Protein AF-A0A939CA72-F1 (afdb_monomer_lite)

Structure (mmCIF, N/CA/C/O backbone):
data_AF-A0A939CA72-F1
#
_entry.id   AF-A0A939CA72-F1
#
loop_
_atom_site.group_PDB
_atom_site.id
_atom_site.type_symbol
_atom_site.label_atom_id
_atom_site.label_alt_id
_atom_site.label_comp_id
_atom_site.label_asym_id
_atom_site.label_entity_id
_atom_site.label_seq_id
_atom_site.pdbx_PDB_ins_code
_atom_site.Cartn_x
_atom_site.Cartn_y
_atom_site.Cartn_z
_atom_site.occupancy
_atom_site.B_iso_or_equiv
_atom_site.auth_seq_id
_atom_site.auth_comp_id
_atom_site.auth_asym_id
_atom_site.auth_atom_id
_atom_site.pdbx_PDB_model_num
ATOM 1 N N . ASN A 1 1 ? -12.714 8.902 0.622 1.00 69.69 1 ASN A N 1
ATOM 2 C CA . ASN A 1 1 ? -13.726 8.273 1.493 1.00 69.69 1 ASN A CA 1
ATOM 3 C C . ASN A 1 1 ? -14.717 7.453 0.680 1.00 69.69 1 ASN A C 1
ATOM 5 O O . ASN A 1 1 ? -14.750 6.274 0.936 1.00 69.69 1 ASN A O 1
ATOM 9 N N . MET A 1 2 ? -15.334 7.939 -0.409 1.00 91.69 2 MET A N 1
ATOM 10 C CA . MET A 1 2 ? -16.261 7.116 -1.229 1.00 91.69 2 MET A CA 1
ATOM 11 C C . MET A 1 2 ? -15.785 5.687 -1.587 1.00 91.69 2 MET A C 1
ATOM 13 O O . MET A 1 2 ? -16.509 4.733 -1.347 1.00 91.69 2 MET A O 1
ATOM 17 N N . MET A 1 3 ? -14.588 5.512 -2.164 1.00 91.88 3 MET A N 1
ATOM 18 C CA . MET A 1 3 ? -14.096 4.167 -2.534 1.00 91.88 3 MET A CA 1
ATOM 19 C C . MET A 1 3 ? -13.777 3.289 -1.318 1.00 91.88 3 MET A C 1
ATOM 21 O O . MET A 1 3 ? -13.918 2.073 -1.384 1.00 91.88 3 MET A O 1
ATOM 25 N N . ASP A 1 4 ? -13.346 3.911 -0.223 1.00 90.88 4 ASP A N 1
ATOM 26 C CA . ASP A 1 4 ? -13.062 3.223 1.035 1.00 90.88 4 ASP A CA 1
ATOM 27 C C . ASP A 1 4 ? -14.373 2.771 1.694 1.00 90.88 4 ASP A C 1
ATOM 29 O O . ASP A 1 4 ? -14.487 1.618 2.094 1.00 90.88 4 ASP A O 1
ATOM 33 N N . ASP A 1 5 ? -15.402 3.625 1.678 1.00 95.25 5 ASP A N 1
ATOM 34 C CA . ASP A 1 5 ? -16.751 3.314 2.153 1.00 95.25 5 ASP A CA 1
ATOM 35 C C . ASP A 1 5 ? -17.374 2.168 1.338 1.00 95.25 5 ASP A C 1
ATOM 37 O O . ASP A 1 5 ? -17.865 1.203 1.915 1.00 95.25 5 ASP A O 1
ATOM 41 N N . LEU A 1 6 ? -17.276 2.206 0.002 1.00 95.75 6 LEU A N 1
ATOM 42 C CA . LEU A 1 6 ? -17.739 1.108 -0.860 1.00 95.75 6 LEU A CA 1
ATOM 43 C C . LEU A 1 6 ? -17.035 -0.216 -0.528 1.00 95.75 6 LEU A C 1
ATOM 45 O O . LEU A 1 6 ? -17.664 -1.272 -0.494 1.00 95.75 6 LEU A O 1
ATOM 49 N N . ASN A 1 7 ? -15.721 -0.181 -0.294 1.00 94.62 7 ASN A N 1
ATOM 50 C CA . ASN A 1 7 ? -14.962 -1.392 -0.003 1.00 94.62 7 ASN A CA 1
ATOM 51 C C . ASN A 1 7 ? -15.238 -1.949 1.400 1.00 94.62 7 ASN A C 1
ATOM 53 O O . ASN A 1 7 ? -15.347 -3.162 1.561 1.00 94.62 7 ASN A O 1
ATOM 57 N N . THR A 1 8 ? -15.346 -1.078 2.403 1.00 92.88 8 THR A N 1
ATOM 58 C CA . THR A 1 8 ? -15.422 -1.465 3.820 1.00 92.88 8 THR A CA 1
ATOM 59 C C . THR A 1 8 ? -16.853 -1.581 4.340 1.00 92.88 8 THR A C 1
ATOM 61 O O . THR A 1 8 ? -17.165 -2.558 5.017 1.00 92.88 8 THR A O 1
ATOM 64 N N . ASN A 1 9 ? -17.743 -0.650 4.000 1.00 96.69 9 ASN A N 1
ATOM 65 C CA . ASN A 1 9 ? -19.130 -0.652 4.473 1.00 96.69 9 ASN A CA 1
ATOM 66 C C . ASN A 1 9 ? -20.024 -1.486 3.552 1.00 96.69 9 ASN A C 1
ATOM 68 O O . ASN A 1 9 ? -20.784 -2.323 4.033 1.00 96.69 9 ASN A O 1
ATOM 72 N N . ASP A 1 10 ? -19.876 -1.316 2.235 1.00 97.06 10 ASP A N 1
ATOM 73 C CA . ASP A 1 10 ? -20.723 -2.002 1.247 1.00 97.06 10 ASP A CA 1
ATOM 74 C C . ASP A 1 10 ? -20.123 -3.334 0.759 1.00 97.06 10 ASP A C 1
ATOM 76 O O . ASP A 1 10 ? -20.739 -4.043 -0.038 1.00 97.06 10 ASP A O 1
ATOM 80 N N . GLN A 1 11 ? -18.928 -3.697 1.248 1.00 96.25 11 GLN A N 1
ATOM 81 C CA . GLN A 1 11 ? -18.217 -4.946 0.925 1.00 96.25 11 GLN A CA 1
ATOM 82 C C . GLN A 1 11 ? -17.974 -5.146 -0.584 1.00 96.25 11 GLN A C 1
ATOM 84 O O . GLN A 1 11 ? -17.866 -6.269 -1.085 1.00 96.25 11 GLN A O 1
ATOM 89 N N . VAL A 1 12 ? -17.860 -4.048 -1.334 1.00 97.31 12 VAL A N 1
ATOM 90 C CA . VAL A 1 12 ? -17.593 -4.077 -2.771 1.00 97.31 12 VAL A CA 1
ATOM 91 C C . VAL A 1 12 ? -16.113 -4.366 -3.018 1.00 97.31 12 VAL A C 1
ATOM 93 O O . VAL A 1 12 ? -15.215 -3.679 -2.525 1.00 97.31 12 VAL A O 1
ATOM 96 N N . SER A 1 13 ? -15.836 -5.383 -3.835 1.00 95.44 13 SER A N 1
ATOM 97 C CA . SER A 1 13 ? -14.478 -5.654 -4.316 1.00 95.44 13 SER A CA 1
ATOM 98 C C . SER A 1 13 ? -14.077 -4.636 -5.382 1.00 95.44 13 SER A C 1
ATOM 100 O O . SER A 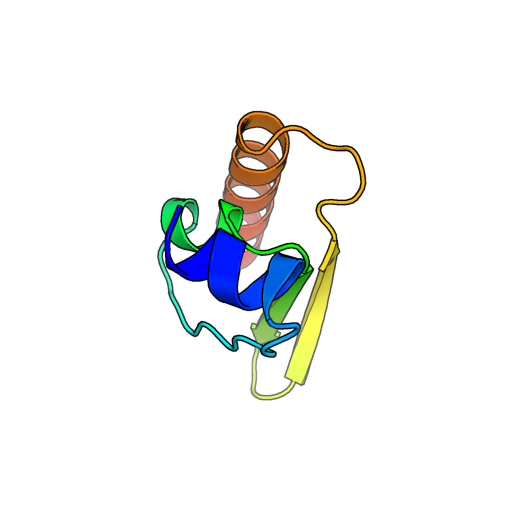1 13 ? -14.761 -4.490 -6.394 1.00 95.44 13 SER A O 1
ATOM 102 N N . ILE A 1 14 ? -12.948 -3.958 -5.175 1.00 95.50 14 ILE A N 1
ATOM 103 C CA . ILE A 1 14 ? -12.418 -2.947 -6.096 1.00 95.50 14 ILE A CA 1
ATOM 104 C C . ILE A 1 14 ? -11.097 -3.451 -6.678 1.00 95.50 14 ILE A C 1
ATOM 106 O O . ILE A 1 14 ? -10.165 -3.768 -5.938 1.00 95.50 14 ILE A O 1
ATOM 110 N N . LEU A 1 15 ? -11.011 -3.499 -8.009 1.00 96.38 15 LEU A N 1
ATOM 111 C CA . LEU A 1 15 ? -9.770 -3.745 -8.739 1.00 96.38 15 LEU A CA 1
ATOM 112 C C . LEU A 1 15 ? -9.298 -2.435 -9.371 1.00 96.38 15 LEU A C 1
ATOM 114 O O . LEU A 1 15 ? -10.018 -1.829 -10.162 1.00 96.38 15 LEU A O 1
ATOM 118 N N . LEU A 1 16 ? -8.078 -2.023 -9.039 1.00 95.25 16 LEU A N 1
ATOM 119 C CA . LEU A 1 16 ? -7.414 -0.862 -9.621 1.00 95.25 16 LEU A CA 1
ATOM 120 C C . LEU A 1 16 ? -6.215 -1.329 -10.445 1.00 95.25 16 LEU A C 1
ATOM 122 O O . LEU A 1 16 ? -5.412 -2.134 -9.976 1.00 95.25 16 LEU A O 1
ATOM 126 N N . VAL A 1 17 ? -6.075 -0.784 -11.650 1.00 96.25 17 VAL A N 1
ATOM 127 C CA . VAL A 1 17 ? -4.868 -0.915 -12.469 1.00 96.25 17 VAL A CA 1
ATOM 128 C C . VAL A 1 17 ? -4.274 0.475 -12.607 1.00 96.25 17 VAL A C 1
ATOM 130 O O . VAL A 1 17 ? -4.934 1.389 -13.094 1.00 96.25 17 VAL A O 1
ATOM 133 N N . THR A 1 18 ? -3.048 0.653 -12.130 1.00 95.19 18 THR A N 1
ATOM 134 C CA . THR A 1 18 ? -2.365 1.944 -12.169 1.00 95.19 18 THR A CA 1
ATOM 135 C C . THR A 1 18 ? -0.857 1.749 -12.229 1.00 95.19 18 THR A C 1
ATOM 137 O O . THR A 1 18 ? -0.332 0.767 -11.707 1.00 95.19 18 THR A O 1
ATOM 140 N N . HIS A 1 19 ? -0.174 2.708 -12.850 1.00 91.50 19 HIS A N 1
ATOM 141 C CA . HIS A 1 19 ? 1.278 2.863 -12.765 1.00 91.50 19 HIS 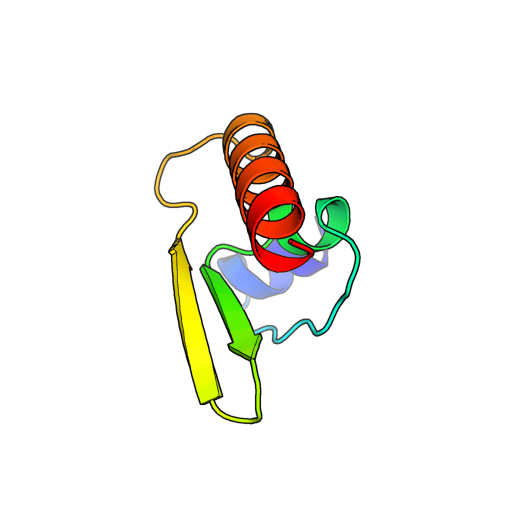A CA 1
ATOM 142 C C . HIS A 1 19 ? 1.691 3.872 -11.677 1.00 91.50 19 HIS A C 1
ATOM 144 O O . HIS A 1 19 ? 2.877 4.040 -11.422 1.00 91.50 19 HIS A O 1
ATOM 150 N N . ASP A 1 20 ? 0.730 4.543 -11.029 1.00 95.38 20 ASP A N 1
ATOM 151 C CA . ASP A 1 20 ? 0.993 5.528 -9.979 1.00 95.38 20 ASP A CA 1
ATOM 152 C C . ASP A 1 20 ? 1.045 4.876 -8.577 1.00 95.38 20 ASP A C 1
ATOM 154 O O . ASP A 1 20 ? 0.024 4.361 -8.096 1.00 95.38 20 ASP A O 1
ATOM 158 N N . PRO A 1 21 ? 2.195 4.931 -7.877 1.00 95.06 21 PRO A N 1
ATOM 159 C CA . PRO A 1 21 ? 2.345 4.366 -6.538 1.00 95.06 21 PRO A CA 1
ATOM 160 C C . PRO A 1 21 ? 1.469 5.053 -5.488 1.00 95.06 21 PRO A C 1
ATOM 162 O O . PRO A 1 21 ? 1.070 4.407 -4.516 1.00 95.06 21 PRO A O 1
ATOM 165 N N . LEU A 1 22 ? 1.143 6.341 -5.660 1.00 95.88 22 LEU A N 1
ATOM 166 C CA . LEU A 1 22 ? 0.310 7.059 -4.698 1.00 95.88 22 LEU A CA 1
ATOM 167 C C . LEU A 1 22 ? -1.108 6.488 -4.705 1.00 95.88 22 LEU A C 1
ATOM 169 O O . LEU A 1 22 ? -1.625 6.118 -3.651 1.00 95.88 22 LEU A O 1
ATOM 173 N N . SER A 1 23 ? -1.703 6.342 -5.887 1.00 95.62 23 SER A N 1
ATOM 174 C CA . SER A 1 23 ? -3.002 5.694 -6.067 1.00 95.62 23 SER A CA 1
ATOM 175 C C . SER A 1 23 ? -2.996 4.248 -5.560 1.00 95.62 23 SER A C 1
ATOM 177 O O . SER A 1 23 ? -3.902 3.853 -4.827 1.00 95.62 23 SER A O 1
ATOM 179 N N . ALA A 1 24 ? -1.952 3.471 -5.870 1.00 96.19 24 ALA A N 1
ATOM 180 C CA . ALA A 1 24 ? -1.825 2.091 -5.399 1.00 96.19 24 ALA A CA 1
ATOM 181 C C . ALA A 1 24 ? -1.730 1.983 -3.864 1.00 96.19 24 ALA A C 1
ATOM 183 O O . ALA A 1 24 ? -2.208 1.008 -3.285 1.00 96.19 24 ALA A O 1
ATOM 184 N N . SER A 1 25 ? -1.177 2.996 -3.183 1.00 96.50 25 SER A N 1
ATOM 185 C CA . SER A 1 25 ? -1.040 2.995 -1.718 1.00 96.50 25 SER A CA 1
ATOM 186 C C . SER A 1 25 ? -2.373 2.987 -0.957 1.00 96.50 25 SER A C 1
ATOM 188 O O . SER A 1 25 ? -2.400 2.638 0.223 1.00 96.50 25 SER A O 1
ATOM 190 N N . TYR A 1 26 ? -3.485 3.335 -1.614 1.00 95.06 26 TYR A N 1
ATOM 191 C CA . TYR A 1 26 ? -4.827 3.228 -1.035 1.00 95.06 26 TYR A CA 1
ATOM 192 C C . TYR A 1 26 ? -5.354 1.786 -1.006 1.00 95.06 26 TYR A C 1
ATOM 194 O O . TYR A 1 26 ? -6.289 1.493 -0.263 1.00 95.06 26 TYR A O 1
ATOM 202 N N . CYS A 1 27 ? -4.765 0.873 -1.780 1.00 95.62 27 CYS A N 1
ATOM 203 C CA . CYS A 1 27 ? -5.168 -0.526 -1.794 1.00 95.62 27 CYS A CA 1
ATOM 204 C C . CYS A 1 27 ? -4.694 -1.263 -0.532 1.00 95.62 27 CYS A C 1
ATOM 206 O O . CYS A 1 27 ? -3.691 -0.925 0.096 1.00 95.62 27 CYS A O 1
ATOM 208 N N . GLN A 1 28 ? -5.408 -2.328 -0.172 1.00 95.56 28 GLN A N 1
ATOM 209 C CA . GLN A 1 28 ? -4.991 -3.236 0.904 1.00 95.56 28 GLN A CA 1
ATOM 210 C C . GLN A 1 28 ? -3.975 -4.283 0.417 1.00 95.56 28 GLN A C 1
ATOM 212 O O . GLN A 1 28 ? -3.228 -4.853 1.212 1.00 95.56 28 GLN A O 1
ATOM 217 N N . ARG A 1 29 ? -3.945 -4.533 -0.898 1.00 96.69 29 ARG A N 1
ATOM 218 C CA . ARG A 1 29 ? -3.110 -5.530 -1.571 1.00 96.69 29 ARG A CA 1
ATOM 219 C C . ARG A 1 29 ? -2.735 -5.042 -2.964 1.00 96.69 29 ARG A C 1
ATOM 221 O O . ARG A 1 29 ? -3.589 -4.520 -3.676 1.00 96.69 29 ARG A O 1
ATOM 228 N N . ILE A 1 30 ? -1.488 -5.265 -3.359 1.00 97.69 30 ILE A N 1
ATOM 229 C CA . ILE A 1 30 ? -0.955 -4.948 -4.684 1.00 97.69 30 ILE A CA 1
ATOM 230 C C . ILE A 1 30 ? -0.349 -6.216 -5.275 1.00 97.69 30 ILE A C 1
ATOM 232 O O . ILE A 1 30 ? 0.369 -6.949 -4.595 1.00 97.69 30 ILE A O 1
ATOM 236 N N . LEU A 1 31 ? -0.648 -6.464 -6.547 1.00 96.88 31 LEU A N 1
ATOM 237 C CA . LEU A 1 31 ? -0.042 -7.526 -7.339 1.00 96.88 31 LEU A CA 1
ATOM 238 C C . LEU A 1 31 ? 0.808 -6.879 -8.429 1.00 96.88 31 LEU A C 1
ATOM 240 O O . LEU A 1 31 ? 0.275 -6.238 -9.332 1.00 96.88 31 LEU A O 1
ATOM 244 N N . PHE A 1 32 ? 2.123 -7.053 -8.346 1.00 94.81 32 PHE A N 1
ATOM 245 C CA . PHE A 1 32 ? 3.039 -6.637 -9.398 1.00 94.81 32 PHE A CA 1
ATOM 246 C C . PHE A 1 32 ? 3.064 -7.706 -10.480 1.00 94.81 32 PHE A C 1
ATOM 248 O O . PHE A 1 32 ? 3.339 -8.878 -10.210 1.00 94.81 32 PHE A O 1
ATOM 255 N N . ILE A 1 33 ? 2.772 -7.293 -11.709 1.00 93.00 33 ILE A N 1
ATOM 256 C CA . ILE A 1 33 ? 2.764 -8.166 -12.877 1.00 93.00 33 ILE A CA 1
ATOM 257 C C . ILE A 1 33 ? 3.996 -7.847 -13.722 1.00 93.00 33 ILE A C 1
ATOM 259 O O . ILE A 1 33 ? 4.233 -6.689 -14.058 1.00 93.00 33 ILE A O 1
ATOM 263 N N . LYS A 1 34 ? 4.759 -8.881 -14.081 1.00 90.44 34 LYS A N 1
ATOM 264 C CA . LYS A 1 34 ? 5.893 -8.808 -15.011 1.00 90.44 34 LYS A CA 1
ATOM 265 C C . LYS A 1 34 ? 5.783 -9.972 -15.992 1.00 90.44 34 LYS A C 1
ATOM 267 O O . LYS A 1 34 ? 5.491 -11.093 -15.580 1.00 90.44 34 LYS A O 1
ATOM 272 N N . ASP A 1 35 ? 5.932 -9.692 -17.285 1.00 92.38 35 ASP A N 1
ATOM 273 C CA . ASP A 1 35 ? 5.862 -10.688 -18.368 1.00 92.38 35 ASP A CA 1
ATOM 274 C C . ASP A 1 35 ? 4.611 -11.591 -18.315 1.00 92.38 35 ASP A C 1
ATOM 276 O O . ASP A 1 35 ? 4.671 -12.810 -18.480 1.00 92.38 35 ASP A O 1
ATOM 280 N N . GLY A 1 36 ? 3.451 -10.988 -18.028 1.00 93.25 36 GLY A N 1
ATOM 281 C CA . GLY A 1 36 ? 2.161 -11.687 -17.966 1.00 93.25 36 GLY A CA 1
ATOM 282 C C . GLY A 1 36 ? 1.964 -12.585 -16.739 1.00 93.25 36 GLY A C 1
ATOM 283 O O . GLY A 1 36 ? 0.974 -13.312 -16.677 1.00 93.25 36 GLY A O 1
ATOM 284 N N . LYS A 1 37 ? 2.873 -12.548 -15.756 1.00 94.88 37 LYS A N 1
ATOM 285 C CA . LYS A 1 37 ? 2.794 -13.337 -14.519 1.00 94.88 37 LYS A CA 1
ATOM 286 C C . LYS A 1 37 ? 2.794 -12.441 -13.288 1.00 94.88 37 LYS A C 1
ATOM 288 O O . LYS A 1 37 ? 3.395 -11.369 -13.289 1.00 94.88 37 LYS A O 1
ATOM 293 N N . ILE A 1 38 ? 2.153 -12.907 -12.216 1.00 95.25 38 ILE A N 1
ATOM 294 C CA . ILE A 1 38 ? 2.282 -12.281 -10.896 1.00 95.25 38 ILE A CA 1
ATOM 295 C C . ILE A 1 38 ? 3.711 -12.531 -10.421 1.00 95.25 38 ILE A C 1
ATOM 297 O O . ILE A 1 38 ? 4.107 -13.672 -10.194 1.00 95.25 38 ILE A O 1
ATOM 301 N N . HIS A 1 39 ? 4.480 -11.456 -10.319 1.00 93.19 39 HIS A N 1
ATOM 302 C CA . HIS A 1 39 ? 5.865 -11.492 -9.879 1.00 93.19 39 HIS A CA 1
ATOM 303 C C . HIS A 1 39 ? 5.965 -11.359 -8.359 1.00 93.19 39 HIS A C 1
ATOM 305 O O . HIS A 1 39 ? 6.713 -12.093 -7.720 1.00 93.19 39 HIS A O 1
ATOM 311 N N . GLN A 1 40 ? 5.189 -10.439 -7.783 1.00 94.31 40 GLN A N 1
ATOM 312 C CA . GLN A 1 40 ? 5.231 -10.140 -6.358 1.00 94.31 40 GLN A CA 1
ATOM 313 C C . GLN A 1 40 ? 3.855 -9.708 -5.851 1.00 94.31 40 GLN A C 1
ATOM 315 O O . GLN A 1 40 ? 3.134 -8.966 -6.518 1.00 94.31 40 GLN A O 1
ATOM 320 N N . GLU A 1 41 ? 3.514 -10.148 -4.644 1.00 96.62 41 GLU A N 1
ATOM 321 C CA . GLU A 1 41 ? 2.364 -9.669 -3.882 1.00 96.62 41 GLU A CA 1
ATOM 322 C C . GLU A 1 41 ? 2.855 -8.841 -2.694 1.00 96.62 41 GLU A C 1
ATOM 324 O O . GLU A 1 41 ? 3.815 -9.214 -2.018 1.00 96.62 41 GLU A O 1
ATOM 329 N N . VAL A 1 42 ? 2.184 -7.721 -2.430 1.00 96.69 42 VAL A N 1
ATOM 330 C CA . VAL A 1 42 ? 2.439 -6.889 -1.252 1.00 96.69 42 VAL A CA 1
ATOM 331 C C . VAL A 1 42 ? 1.112 -6.554 -0.588 1.00 96.69 42 V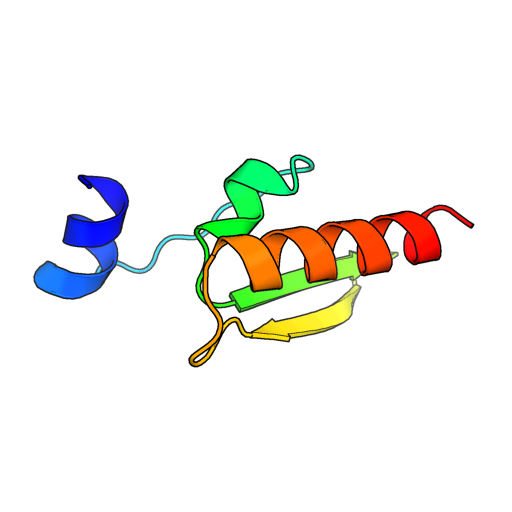AL A C 1
ATOM 333 O O . VAL A 1 42 ? 0.169 -6.132 -1.258 1.00 96.69 42 VAL A O 1
ATOM 336 N N . LYS A 1 43 ? 1.034 -6.736 0.729 1.00 97.62 43 LYS A N 1
ATOM 337 C CA . LYS A 1 43 ? -0.136 -6.400 1.545 1.00 97.62 43 LYS A CA 1
ATOM 338 C C . LYS A 1 43 ? 0.207 -5.239 2.465 1.00 97.62 43 LYS A C 1
ATOM 340 O O . LYS A 1 43 ? 1.314 -5.191 2.988 1.00 97.62 43 LYS A O 1
ATOM 345 N N . ARG A 1 44 ? -0.746 -4.323 2.646 1.00 96.12 44 ARG A N 1
ATOM 346 C CA . ARG A 1 44 ? -0.600 -3.179 3.555 1.00 96.12 44 ARG A CA 1
ATOM 347 C C . ARG A 1 44 ? -0.654 -3.608 5.020 1.00 96.12 44 ARG A C 1
ATOM 349 O O . ARG A 1 44 ? 0.074 -3.060 5.838 1.00 96.12 44 ARG A O 1
ATOM 356 N N . GLU A 1 45 ? -1.515 -4.578 5.331 1.00 95.06 45 GLU A N 1
ATOM 357 C CA . GLU A 1 45 ? -1.777 -5.039 6.703 1.00 95.06 45 GLU A CA 1
ATOM 358 C C . GLU A 1 45 ? -2.003 -3.848 7.655 1.00 95.06 45 GLU A C 1
ATOM 360 O O . GLU A 1 45 ? -2.790 -2.953 7.334 1.00 95.06 45 GLU A O 1
ATOM 365 N N . ASP A 1 46 ? -1.284 -3.803 8.777 1.00 96.31 46 ASP A N 1
ATOM 366 C CA . ASP A 1 46 ? -1.386 -2.748 9.789 1.00 96.31 46 ASP A CA 1
ATOM 367 C C . ASP A 1 46 ? -0.510 -1.517 9.483 1.00 96.31 46 ASP A C 1
ATOM 369 O O . ASP A 1 46 ? -0.442 -0.573 10.275 1.00 96.31 46 ASP A O 1
ATOM 373 N N . GLN A 1 47 ? 0.183 -1.490 8.338 1.00 96.94 47 GLN A N 1
ATOM 374 C CA . GLN A 1 47 ? 1.018 -0.351 7.973 1.00 96.94 47 GLN A CA 1
ATOM 375 C C . GLN A 1 47 ? 0.170 0.893 7.693 1.00 96.94 47 GLN A C 1
ATOM 377 O O . GLN A 1 47 ? -0.893 0.861 7.053 1.00 96.94 47 GLN A O 1
ATOM 382 N N . SER A 1 48 ? 0.711 2.046 8.092 1.00 97.75 48 SER A N 1
ATOM 383 C CA . SER A 1 48 ? 0.174 3.327 7.649 1.00 97.75 48 SER A CA 1
ATOM 384 C C . SER A 1 48 ? 0.297 3.451 6.127 1.00 97.75 48 SER A C 1
ATOM 386 O O . SER A 1 48 ? 1.242 2.946 5.515 1.00 97.75 48 SER A O 1
ATOM 388 N N . ARG A 1 49 ? -0.638 4.181 5.504 1.00 95.88 49 ARG A N 1
ATOM 389 C CA . ARG A 1 49 ? -0.609 4.448 4.055 1.00 95.88 49 ARG A CA 1
ATOM 390 C C . ARG A 1 49 ? 0.729 5.038 3.606 1.00 95.88 49 ARG A C 1
ATOM 392 O O . ARG A 1 49 ? 1.225 4.701 2.542 1.00 95.88 49 ARG A O 1
ATOM 399 N N . GLU A 1 50 ? 1.319 5.904 4.424 1.00 97.69 50 GLU A N 1
ATOM 400 C CA . GLU A 1 50 ? 2.599 6.551 4.131 1.00 97.69 50 GLU A CA 1
ATOM 401 C C . GLU A 1 50 ? 3.773 5.559 4.137 1.00 97.69 50 GLU A C 1
ATOM 403 O O . GLU A 1 50 ? 4.631 5.608 3.254 1.00 97.69 50 GLU A O 1
ATOM 408 N N . ALA A 1 51 ? 3.806 4.631 5.102 1.00 98.06 51 ALA A N 1
ATOM 409 C CA . ALA A 1 51 ? 4.811 3.572 5.137 1.00 98.06 51 ALA A CA 1
ATOM 410 C C . ALA A 1 51 ? 4.657 2.625 3.939 1.00 98.06 51 ALA A C 1
ATOM 412 O O . ALA A 1 51 ? 5.644 2.321 3.268 1.00 98.06 51 ALA A O 1
ATOM 413 N N . PHE A 1 52 ? 3.418 2.242 3.624 1.00 97.88 52 PHE A N 1
ATOM 414 C CA . PHE A 1 52 ? 3.111 1.396 2.476 1.00 97.88 52 PHE A CA 1
ATOM 415 C C . PHE A 1 52 ? 3.477 2.075 1.148 1.00 97.88 52 PHE A C 1
ATOM 417 O O . PHE A 1 52 ? 4.124 1.472 0.297 1.00 97.88 52 PHE A O 1
ATOM 424 N N . TYR A 1 53 ? 3.175 3.368 0.998 1.00 97.81 53 TYR A N 1
ATOM 425 C CA . TYR A 1 53 ? 3.582 4.169 -0.158 1.00 97.81 53 TYR A CA 1
ATOM 426 C C . TYR A 1 53 ? 5.10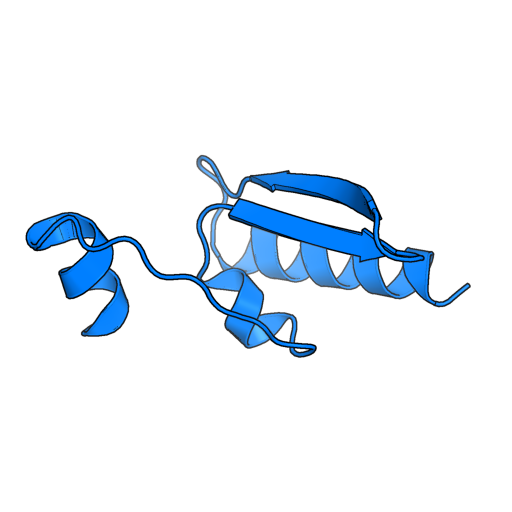2 4.170 -0.365 1.00 97.81 53 TYR A C 1
ATOM 428 O O . TYR A 1 53 ? 5.576 3.895 -1.467 1.00 97.81 53 TYR A O 1
ATOM 436 N N . ARG A 1 54 ? 5.885 4.403 0.698 1.00 97.56 54 ARG A N 1
ATOM 437 C CA . ARG A 1 54 ? 7.354 4.325 0.622 1.00 97.56 54 ARG A CA 1
ATOM 438 C C . ARG A 1 54 ? 7.843 2.939 0.206 1.00 97.56 54 ARG A C 1
ATOM 440 O O . ARG A 1 54 ? 8.766 2.847 -0.597 1.00 97.56 54 ARG A O 1
ATOM 447 N N . GLN A 1 55 ? 7.231 1.875 0.722 1.00 96.69 55 GLN A N 1
ATOM 448 C CA . GLN A 1 55 ? 7.570 0.506 0.334 1.00 96.69 55 GLN A CA 1
ATOM 449 C C . GLN A 1 55 ? 7.320 0.262 -1.161 1.00 96.69 55 GLN A C 1
ATOM 451 O O . GLN A 1 55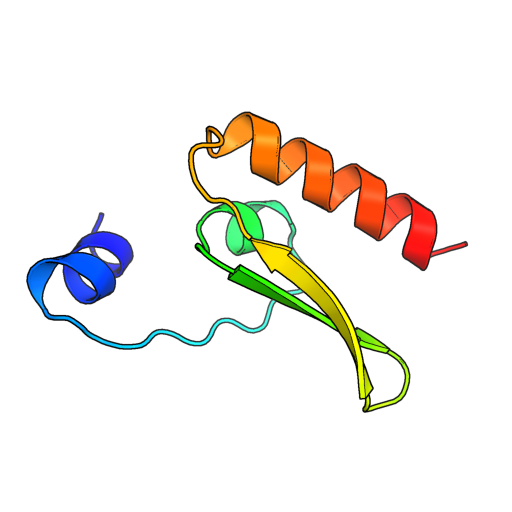 ? 8.169 -0.323 -1.829 1.00 96.69 55 GLN A O 1
ATOM 456 N N . ILE A 1 56 ? 6.200 0.753 -1.701 1.00 96.25 56 ILE A N 1
ATOM 457 C CA . ILE A 1 56 ? 5.885 0.652 -3.133 1.00 96.25 56 ILE A CA 1
ATOM 458 C C . ILE A 1 56 ? 6.941 1.383 -3.974 1.00 96.25 56 ILE A C 1
ATOM 460 O O . ILE A 1 56 ? 7.410 0.820 -4.961 1.00 96.25 56 ILE A O 1
ATOM 464 N N . LEU A 1 57 ? 7.362 2.591 -3.575 1.00 96.12 57 LEU A N 1
ATOM 465 C CA . LEU A 1 57 ? 8.412 3.342 -4.281 1.00 96.12 57 LEU A CA 1
ATOM 466 C C . LEU A 1 57 ? 9.739 2.575 -4.343 1.00 96.12 57 LEU A C 1
ATOM 468 O O . LEU A 1 57 ? 10.371 2.534 -5.395 1.00 96.12 57 LEU A O 1
ATOM 472 N N . VAL A 1 58 ? 10.143 1.941 -3.237 1.00 95.38 58 VAL A N 1
ATOM 473 C CA . VAL A 1 58 ? 11.361 1.113 -3.194 1.00 95.38 58 VAL A CA 1
ATOM 474 C C . VAL A 1 58 ? 11.246 -0.082 -4.143 1.00 95.38 58 VAL A C 1
ATOM 476 O O . VAL A 1 58 ? 12.190 -0.385 -4.866 1.00 95.38 58 VAL A O 1
ATOM 479 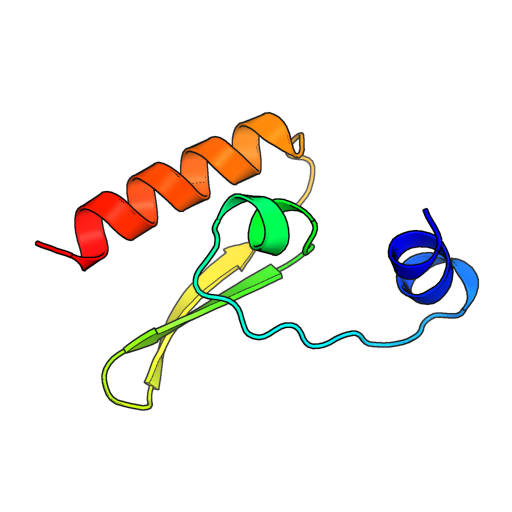N N . ILE A 1 59 ? 10.090 -0.752 -4.170 1.00 93.62 59 ILE A N 1
ATOM 480 C CA . ILE A 1 59 ? 9.862 -1.904 -5.052 1.00 93.62 59 ILE A CA 1
ATOM 481 C C . ILE A 1 59 ? 9.905 -1.479 -6.522 1.00 93.62 59 ILE A C 1
ATOM 483 O O . ILE A 1 59 ? 10.597 -2.118 -7.308 1.00 93.62 59 ILE A O 1
ATOM 487 N N . LEU A 1 60 ? 9.222 -0.391 -6.889 1.00 92.06 60 LEU A N 1
ATOM 488 C CA . LEU A 1 60 ? 9.236 0.128 -8.259 1.00 92.06 60 LEU A CA 1
ATOM 489 C C . LEU A 1 60 ? 10.652 0.500 -8.709 1.00 92.06 60 LEU A C 1
ATOM 491 O O . LEU A 1 60 ? 11.071 0.070 -9.778 1.00 92.06 60 LEU A O 1
ATOM 495 N N . GLY A 1 61 ? 11.422 1.194 -7.865 1.00 91.25 61 GLY A N 1
ATOM 496 C CA . GLY A 1 61 ? 12.813 1.541 -8.176 1.00 91.25 61 GLY A CA 1
ATOM 497 C C . GLY A 1 61 ? 13.731 0.328 -8.387 1.00 91.25 61 GLY A C 1
ATOM 498 O O . GLY A 1 61 ? 14.720 0.433 -9.108 1.00 91.25 61 GLY A O 1
ATOM 499 N N . ASN A 1 62 ? 13.405 -0.827 -7.799 1.00 88.50 62 ASN A N 1
ATOM 500 C CA . ASN A 1 62 ? 14.130 -2.082 -8.020 1.00 88.50 62 ASN A CA 1
ATOM 501 C C . ASN A 1 62 ? 13.642 -2.854 -9.257 1.00 88.50 62 ASN A C 1
ATOM 503 O O . ASN A 1 62 ? 14.383 -3.675 -9.782 1.00 88.50 62 ASN A O 1
ATOM 507 N N . LEU A 1 63 ? 12.397 -2.642 -9.695 1.00 79.62 63 LEU A N 1
ATOM 508 C CA . LEU A 1 63 ? 11.807 -3.331 -10.849 1.00 79.62 63 LEU A CA 1
ATOM 509 C C . LEU A 1 63 ? 12.204 -2.707 -12.192 1.00 79.62 63 LEU A C 1
ATOM 511 O O . LEU A 1 63 ? 12.152 -3.403 -13.208 1.00 79.62 63 LEU A O 1
ATOM 515 N N . GLU A 1 64 ? 12.549 -1.417 -12.194 1.00 73.19 64 GLU A N 1
ATOM 516 C CA . GLU A 1 64 ? 13.000 -0.670 -13.378 1.00 73.19 64 GLU A CA 1
ATOM 517 C C . GLU A 1 64 ? 14.495 -0.857 -13.704 1.00 73.19 64 GLU A C 1
ATOM 519 O O . GLU A 1 64 ? 14.936 -0.427 -14.770 1.00 73.19 64 GLU A O 1
ATOM 524 N N . GLN A 1 65 ? 15.259 -1.497 -12.810 1.00 59.41 65 GLN A N 1
ATOM 525 C CA . GLN A 1 65 ? 16.662 -1.889 -13.017 1.00 59.41 65 GLN A CA 1
ATOM 526 C C . GLN A 1 65 ? 16.762 -3.292 -13.629 1.00 59.41 65 GLN A C 1
ATOM 528 O O . GLN A 1 65 ? 17.668 -3.485 -14.470 1.00 59.41 65 GLN A O 1
#

Radius of gyration: 12.51 Å; chains: 1; bounding box: 37×22×28 Å

Secondary structure (DSSP, 8-state):
-HHHHHHHTS--------S-HHHHTTSSEEEEEETTEEEEEEE-TT--HHHHHHHHHHHHHHH--

Sequence (65 aa):
NMMDDLNTNDQVSILLVTHDPLSASYCQRILFIKDGKIHQEVKREDQSREAFYRQILVILGNLEQ

pLDDT: mean 93.68, std 6.54, range [59.41, 98.06]

Foldseek 3Di:
DVVVCCCPVVVDDDDDDDPDLLVVLPDQKDFDDDPNDRPDIDGCPPPDSVVSSVVSVVVVVVVVD